Protein AF-A0A7Y9S1H2-F1 (afdb_monomer_lite)

Secondary structure (DSSP, 8-state):
-PPPEEEEETTTTEEEEESS---TT---EEEE--HHHHTS-EEEEE-TTS-EEEEEEESHHHHS-GGGTS-TT--

InterPro domains:
  IPR019270 Putative hypoxanthine phosphoribosyltransferase [PF10049] (5-61)

pLDDT: mean 90.98, std 13.77, range [35.88, 98.5]

Foldseek 3Di:
DADWDKDADPVQLKIKIFSHDDDPQQQPDKDWDPCVVLVFTKIFTAGPVRDTGMIMGGNCVPNDDVVSNDPPPDD

Radius of gyration: 12.8 Å; chains: 1; bounding box: 31×31×36 Å

Organism: NCBI:txid634462

Sequence (75 aa):
MSDIRVSYDESANAAYIELTDIGAGDSAQMYACDPVAVGGMINLDFNSEGRLIGIEVLDARRMLPVELLRPDGAQ

Structure (mmCIF, N/CA/C/O backbone):
data_AF-A0A7Y9S1H2-F1
#
_entry.id   AF-A0A7Y9S1H2-F1
#
loop_
_atom_site.group_PDB
_atom_site.id
_atom_site.type_symbol
_atom_site.label_atom_id
_atom_site.label_alt_id
_atom_site.label_comp_id
_atom_site.label_asym_id
_atom_site.label_entity_id
_atom_site.label_seq_id
_atom_site.pdbx_PDB_ins_code
_atom_site.Cartn_x
_atom_site.Cartn_y
_atom_site.Cartn_z
_atom_site.occupancy
_atom_site.B_iso_or_equiv
_atom_site.auth_seq_id
_atom_site.auth_comp_id
_atom_site.auth_asym_id
_atom_site.auth_atom_id
_atom_site.pdbx_PDB_model_num
ATOM 1 N N . MET A 1 1 ? -20.406 7.240 -0.665 1.00 48.94 1 MET A N 1
ATOM 2 C CA . MET A 1 1 ? -19.590 6.236 -1.371 1.00 48.94 1 MET A CA 1
ATOM 3 C C . MET A 1 1 ? -18.208 6.364 -0.777 1.00 48.94 1 MET A C 1
ATOM 5 O O . MET A 1 1 ? -17.798 7.496 -0.569 1.00 48.94 1 MET A O 1
ATOM 9 N N . SER A 1 2 ? -17.579 5.267 -0.371 1.00 57.19 2 SER A N 1
ATOM 10 C CA . SER A 1 2 ? -16.167 5.308 0.010 1.00 57.19 2 SER A CA 1
ATOM 11 C C . SER A 1 2 ? -15.381 5.499 -1.282 1.00 57.19 2 SER A C 1
ATOM 13 O O . SER A 1 2 ? -15.497 4.663 -2.180 1.00 57.19 2 SER A O 1
ATOM 15 N N . ASP A 1 3 ? -14.667 6.611 -1.404 1.00 80.38 3 ASP A N 1
ATOM 16 C CA . ASP A 1 3 ? -13.773 6.822 -2.534 1.00 80.38 3 ASP A CA 1
ATOM 17 C C . ASP A 1 3 ? -12.511 5.993 -2.282 1.00 80.38 3 ASP A C 1
ATOM 19 O O . ASP A 1 3 ? -11.871 6.115 -1.239 1.00 80.38 3 ASP A O 1
ATOM 23 N N . ILE A 1 4 ? -12.195 5.090 -3.211 1.00 90.06 4 ILE A N 1
ATOM 24 C CA . ILE A 1 4 ? -10.931 4.352 -3.188 1.00 90.06 4 ILE A CA 1
ATOM 25 C C . ILE A 1 4 ? -9.855 5.306 -3.685 1.00 90.06 4 ILE A C 1
ATOM 27 O O . ILE A 1 4 ? -9.993 5.877 -4.769 1.00 90.06 4 ILE A O 1
ATOM 31 N N . ARG A 1 5 ? -8.773 5.448 -2.921 1.00 92.19 5 ARG A N 1
ATOM 32 C CA . ARG A 1 5 ? -7.643 6.299 -3.288 1.00 92.19 5 ARG A CA 1
ATOM 33 C C . ARG A 1 5 ? -6.405 5.454 -3.507 1.00 92.19 5 ARG A C 1
ATOM 35 O O . ARG A 1 5 ? -6.076 4.601 -2.691 1.00 92.19 5 ARG A O 1
ATOM 42 N N . VAL A 1 6 ? -5.685 5.731 -4.588 1.00 94.00 6 VAL A N 1
ATOM 43 C CA . VAL A 1 6 ? -4.360 5.156 -4.818 1.00 94.00 6 VAL A CA 1
ATOM 44 C C . VAL A 1 6 ? -3.316 6.249 -4.659 1.00 94.00 6 VAL A C 1
ATOM 46 O O . VAL A 1 6 ? -3.433 7.332 -5.232 1.00 94.00 6 VAL A O 1
ATOM 49 N N . SER A 1 7 ? -2.295 5.970 -3.862 1.00 93.94 7 SER A N 1
ATOM 50 C CA . SER A 1 7 ? -1.078 6.768 -3.788 1.00 93.94 7 SER A CA 1
ATOM 51 C C . SER A 1 7 ? 0.091 5.939 -4.301 1.00 93.94 7 SER A C 1
ATOM 53 O O . SER A 1 7 ? 0.160 4.734 -4.072 1.00 93.94 7 SER A O 1
ATOM 55 N N . TYR A 1 8 ? 0.997 6.575 -5.037 1.00 96.00 8 TYR A N 1
ATOM 56 C CA . TYR A 1 8 ? 2.176 5.927 -5.595 1.00 96.00 8 TYR A CA 1
ATOM 57 C C . TYR A 1 8 ? 3.414 6.771 -5.291 1.00 96.00 8 TYR A C 1
ATOM 59 O O . TYR A 1 8 ? 3.490 7.937 -5.680 1.00 96.00 8 TYR A O 1
ATOM 67 N N . ASP A 1 9 ? 4.378 6.176 -4.591 1.00 95.81 9 ASP A N 1
ATOM 68 C CA . ASP A 1 9 ? 5.711 6.726 -4.378 1.00 95.81 9 ASP A CA 1
ATOM 69 C C . ASP A 1 9 ? 6.655 6.173 -5.449 1.00 95.81 9 ASP A C 1
ATOM 71 O O . ASP A 1 9 ? 7.086 5.013 -5.424 1.00 95.81 9 ASP A O 1
ATOM 75 N N . GLU A 1 10 ? 6.992 7.034 -6.406 1.00 95.12 10 GLU A N 1
ATOM 76 C CA . GLU A 1 10 ? 7.863 6.677 -7.516 1.00 95.12 10 GLU A CA 1
ATOM 77 C C . GLU A 1 10 ? 9.293 6.324 -7.076 1.00 95.12 10 GLU A C 1
ATOM 79 O O . GLU A 1 10 ? 9.940 5.468 -7.697 1.00 95.12 10 GLU A O 1
ATOM 84 N N . SER A 1 11 ? 9.779 6.965 -6.009 1.00 96.44 11 SER A N 1
ATOM 85 C CA . SER A 1 11 ? 11.135 6.783 -5.490 1.00 96.44 11 SER A CA 1
ATOM 86 C C . SER A 1 11 ? 11.295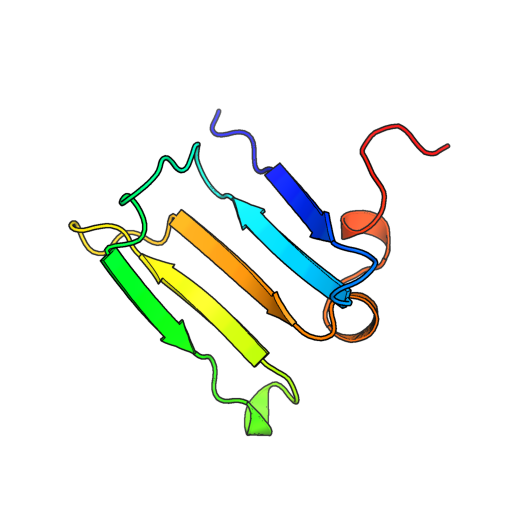 5.435 -4.790 1.00 96.44 11 SER A C 1
ATOM 88 O O . SER A 1 11 ? 12.294 4.748 -5.000 1.00 96.44 11 SER A O 1
ATOM 90 N N . ALA A 1 12 ? 10.277 5.026 -4.029 1.00 96.69 12 ALA A N 1
ATOM 91 C CA . ALA A 1 12 ? 10.219 3.727 -3.371 1.00 96.69 12 ALA A CA 1
ATOM 92 C C . ALA A 1 12 ? 9.738 2.602 -4.306 1.00 96.69 12 ALA A C 1
ATOM 94 O O . ALA A 1 12 ? 9.899 1.428 -3.975 1.00 96.69 12 ALA A O 1
ATOM 95 N N . ASN A 1 13 ? 9.158 2.940 -5.469 1.00 97.12 13 ASN A N 1
ATOM 96 C CA . ASN A 1 13 ? 8.427 2.002 -6.328 1.00 97.12 13 ASN A CA 1
ATOM 97 C C . ASN A 1 13 ? 7.370 1.228 -5.517 1.00 97.12 13 ASN A C 1
ATOM 99 O O . ASN A 1 13 ? 7.293 -0.002 -5.572 1.00 97.12 13 ASN A O 1
ATOM 103 N N . ALA A 1 14 ? 6.590 1.965 -4.729 1.00 97.88 14 ALA A N 1
ATOM 104 C CA . ALA A 1 14 ? 5.603 1.430 -3.802 1.00 97.88 14 ALA A CA 1
ATOM 105 C C . ALA A 1 14 ? 4.283 2.183 -3.953 1.00 97.88 14 ALA A C 1
ATOM 107 O O . ALA A 1 14 ? 4.278 3.392 -4.174 1.00 97.88 14 ALA A O 1
ATOM 108 N N . ALA A 1 15 ? 3.166 1.474 -3.844 1.00 97.62 15 ALA A N 1
ATOM 109 C CA . ALA A 1 15 ? 1.839 2.061 -3.907 1.00 97.62 15 ALA A CA 1
ATOM 110 C C . ALA A 1 15 ? 1.006 1.640 -2.702 1.00 97.62 15 ALA A C 1
ATOM 112 O O . ALA A 1 15 ? 1.152 0.527 -2.197 1.00 97.62 15 ALA A O 1
ATOM 113 N N . TYR A 1 16 ? 0.107 2.522 -2.288 1.00 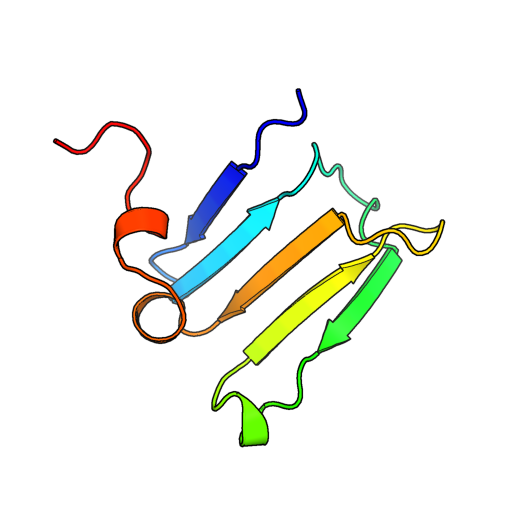96.75 16 TYR A N 1
ATOM 114 C CA . TYR A 1 16 ? -0.865 2.252 -1.247 1.00 96.75 16 TYR A CA 1
ATOM 115 C C . TYR A 1 16 ? -2.276 2.505 -1.773 1.00 96.75 16 TYR A C 1
ATOM 117 O O . TYR A 1 16 ? -2.556 3.565 -2.336 1.00 96.75 16 TYR A O 1
ATOM 125 N N . ILE A 1 17 ? -3.154 1.519 -1.602 1.00 95.94 17 ILE A N 1
ATOM 126 C CA . ILE A 1 17 ? -4.563 1.570 -1.995 1.00 95.94 17 ILE A CA 1
ATOM 127 C C . ILE A 1 17 ? -5.392 1.696 -0.718 1.00 95.94 17 ILE A C 1
ATOM 129 O O . ILE A 1 17 ? -5.523 0.734 0.035 1.00 95.94 17 ILE A O 1
ATOM 133 N N . GLU A 1 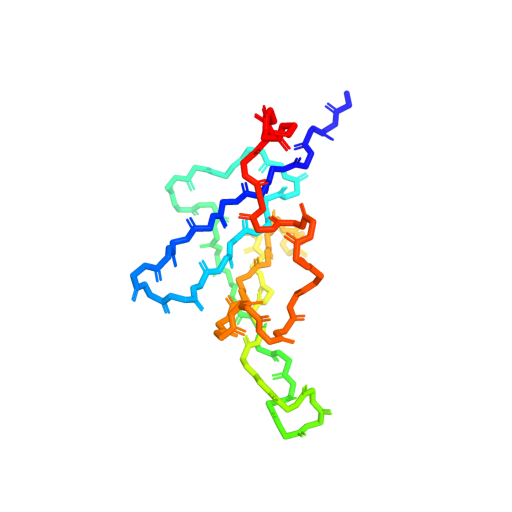18 ? -5.955 2.873 -0.481 1.00 95.31 18 GLU A N 1
ATOM 134 C CA . GLU A 1 18 ? -6.844 3.164 0.643 1.00 95.31 18 GLU A CA 1
ATOM 135 C C . GLU A 1 18 ? -8.286 2.807 0.254 1.00 95.31 18 GLU A C 1
ATOM 137 O O . GLU A 1 18 ? -8.801 3.266 -0.768 1.00 95.31 18 GLU A O 1
ATOM 142 N N . LEU A 1 19 ? -8.951 1.972 1.060 1.00 94.75 19 LEU A N 1
ATOM 143 C CA . LEU A 1 19 ? -10.352 1.566 0.851 1.00 94.75 19 LEU A CA 1
ATOM 144 C C . LEU A 1 19 ? -11.349 2.472 1.598 1.00 94.75 19 LEU A C 1
ATOM 146 O O . LEU A 1 19 ? -12.567 2.359 1.431 1.00 94.75 19 LEU A O 1
ATOM 150 N N . THR A 1 20 ? -10.821 3.331 2.461 1.00 91.81 20 THR A N 1
ATOM 151 C CA . THR A 1 20 ? -11.494 4.331 3.290 1.00 91.81 20 THR A CA 1
ATOM 152 C C . THR A 1 20 ? -10.457 5.388 3.664 1.00 91.81 20 THR A C 1
ATOM 154 O O . THR A 1 20 ? -9.269 5.121 3.528 1.00 91.81 20 THR A O 1
ATOM 157 N N . ASP A 1 21 ? -10.866 6.540 4.190 1.00 90.06 21 ASP A N 1
ATOM 158 C CA . ASP A 1 21 ? -9.913 7.478 4.792 1.00 90.06 21 ASP A CA 1
ATOM 159 C C . ASP A 1 21 ? -9.162 6.794 5.948 1.00 90.06 21 ASP A C 1
ATOM 161 O O . ASP A 1 21 ? -9.798 6.292 6.881 1.00 90.06 21 ASP A O 1
ATOM 165 N N . ILE A 1 22 ? -7.827 6.764 5.872 1.00 88.62 22 ILE A N 1
ATOM 166 C CA . ILE A 1 22 ? -6.949 6.161 6.884 1.00 88.62 22 ILE A CA 1
ATOM 167 C C . ILE A 1 22 ? -6.144 7.261 7.582 1.00 88.62 22 ILE A C 1
ATOM 169 O O . ILE A 1 22 ? -5.331 7.956 6.974 1.00 88.62 22 ILE A O 1
ATOM 173 N N . GLY A 1 23 ? -6.359 7.416 8.884 1.00 88.50 23 GLY A N 1
ATOM 174 C CA . GLY A 1 23 ? -5.589 8.284 9.763 1.00 88.50 23 GLY A CA 1
ATOM 175 C C . GLY A 1 23 ? -4.392 7.589 10.417 1.00 88.50 23 GLY A C 1
ATOM 176 O O . GLY A 1 23 ? -4.204 6.371 10.365 1.00 88.50 23 GLY A O 1
ATOM 177 N N . ALA A 1 24 ? -3.561 8.384 11.092 1.00 86.12 24 ALA A N 1
ATOM 178 C CA . ALA A 1 24 ? -2.437 7.860 11.860 1.00 86.12 24 ALA A CA 1
ATOM 179 C C . ALA A 1 24 ? -2.928 6.941 12.994 1.00 86.12 24 ALA A C 1
ATOM 181 O O . ALA A 1 24 ? -3.651 7.382 13.886 1.00 86.12 24 ALA A O 1
ATOM 182 N N . GLY A 1 25 ? -2.480 5.683 12.980 1.00 88.62 25 GLY A N 1
ATOM 183 C CA . GLY A 1 25 ? -2.858 4.670 13.971 1.00 88.62 25 GLY A CA 1
ATOM 184 C C . GLY A 1 25 ? -4.080 3.826 13.599 1.00 88.62 25 GLY A C 1
ATOM 185 O O . GLY A 1 25 ? -4.438 2.942 14.375 1.00 88.62 25 GLY A O 1
ATOM 186 N N . ASP A 1 26 ? -4.684 4.048 12.428 1.00 91.94 26 ASP A N 1
ATOM 187 C CA . ASP A 1 26 ? -5.843 3.266 11.986 1.00 91.94 26 ASP A CA 1
ATOM 188 C C . ASP A 1 26 ? -5.461 1.864 11.494 1.00 91.94 26 ASP A C 1
ATOM 190 O O . ASP A 1 26 ? -6.251 0.937 11.668 1.00 91.94 26 ASP A O 1
ATOM 194 N N . SER A 1 27 ? -4.251 1.672 10.944 1.00 94.75 27 SER A N 1
ATOM 195 C CA . SER A 1 27 ? -3.705 0.324 10.719 1.00 94.75 27 SER A CA 1
ATOM 196 C C . SER A 1 27 ? -3.241 -0.263 12.048 1.00 94.75 27 SER A C 1
ATOM 198 O O . SER A 1 27 ? -2.261 0.182 12.650 1.00 94.75 27 SER A O 1
ATOM 200 N N . ALA A 1 28 ? -3.988 -1.258 12.520 1.00 96.56 28 ALA A N 1
ATOM 201 C CA . ALA A 1 28 ? -3.722 -1.965 13.761 1.00 96.56 28 ALA A CA 1
ATOM 202 C C . ALA A 1 28 ? -2.996 -3.291 13.523 1.00 96.56 28 ALA A C 1
ATOM 204 O O . ALA A 1 28 ? -2.261 -3.738 14.403 1.00 96.56 28 ALA A O 1
ATOM 205 N N . GLN A 1 29 ? -3.231 -3.947 12.384 1.00 97.44 29 GLN A N 1
ATOM 206 C CA . GLN A 1 29 ? -2.640 -5.235 12.021 1.00 97.44 29 GLN A CA 1
ATOM 207 C C . GLN A 1 29 ? -2.310 -5.266 10.531 1.00 97.44 29 GLN A C 1
ATOM 209 O O . GLN A 1 29 ? -3.100 -4.798 9.718 1.00 97.44 29 GLN A O 1
ATOM 214 N N . MET A 1 30 ? -1.190 -5.895 10.185 1.00 97.12 30 MET A N 1
ATOM 215 C CA . MET A 1 30 ? -0.745 -6.059 8.805 1.00 97.12 30 MET A CA 1
ATOM 216 C C . MET A 1 30 ? -0.491 -7.538 8.516 1.00 97.12 30 MET A C 1
ATOM 218 O O . MET A 1 30 ? 0.228 -8.205 9.265 1.00 97.12 30 MET A O 1
ATOM 222 N N . TYR A 1 31 ? -1.048 -8.044 7.418 1.00 98.25 31 TYR A N 1
ATOM 223 C CA . TYR A 1 31 ? -0.819 -9.412 6.955 1.00 98.25 31 TYR A CA 1
ATOM 224 C C . TYR A 1 31 ? -0.269 -9.415 5.535 1.00 98.25 31 TYR A C 1
ATOM 226 O O . TYR A 1 31 ? -0.883 -8.870 4.623 1.00 98.25 31 TYR A O 1
ATOM 234 N N . ALA A 1 32 ? 0.869 -10.074 5.338 1.00 97.75 32 ALA A N 1
ATOM 235 C CA . ALA A 1 32 ? 1.444 -10.249 4.014 1.00 97.75 32 ALA A CA 1
ATOM 236 C C . ALA A 1 32 ? 0.759 -11.401 3.263 1.00 97.75 32 ALA A C 1
ATOM 238 O O . ALA A 1 32 ? 0.523 -12.475 3.828 1.00 97.75 32 ALA A O 1
ATOM 239 N N . CYS A 1 33 ? 0.500 -11.209 1.970 1.00 98.12 33 CYS A N 1
ATOM 240 C CA . CYS A 1 33 ? 0.320 -12.325 1.045 1.00 98.12 33 CYS A CA 1
ATOM 241 C C . CYS A 1 33 ? 1.589 -13.195 1.020 1.00 98.12 33 CYS A C 1
ATOM 243 O O . CYS A 1 33 ? 2.686 -12.701 1.279 1.00 98.12 33 CYS A O 1
ATOM 245 N N . ASP A 1 34 ? 1.461 -14.476 0.656 1.00 97.88 34 ASP A N 1
ATOM 246 C CA . ASP A 1 34 ? 2.632 -15.336 0.440 1.00 97.88 34 ASP A CA 1
ATOM 247 C C . ASP A 1 34 ? 3.498 -14.752 -0.691 1.00 97.88 34 ASP A C 1
ATOM 249 O O . ASP A 1 34 ? 3.064 -14.762 -1.850 1.00 97.88 34 ASP A O 1
ATOM 253 N N . PRO A 1 35 ? 4.721 -14.274 -0.390 1.00 95.56 35 PRO A N 1
ATOM 254 C CA . PRO A 1 35 ? 5.525 -13.550 -1.360 1.00 95.56 35 PRO A CA 1
ATOM 255 C C . PRO A 1 35 ? 6.056 -14.439 -2.487 1.00 95.56 35 PRO A C 1
ATOM 257 O O . PRO A 1 35 ? 6.371 -13.933 -3.565 1.00 95.56 35 PRO A O 1
ATOM 260 N N . VAL A 1 36 ? 6.146 -15.756 -2.271 1.00 96.75 36 VAL A N 1
ATOM 261 C CA . VAL A 1 36 ? 6.562 -16.718 -3.297 1.00 96.75 36 VAL A CA 1
ATOM 262 C C . VAL A 1 36 ? 5.408 -16.981 -4.255 1.00 96.75 36 VAL A C 1
ATOM 264 O O . VAL A 1 36 ? 5.606 -16.957 -5.467 1.00 96.75 36 VAL A O 1
ATOM 267 N N . ALA A 1 37 ? 4.201 -17.189 -3.727 1.00 97.62 37 ALA A N 1
ATOM 268 C CA . ALA A 1 37 ? 3.027 -17.47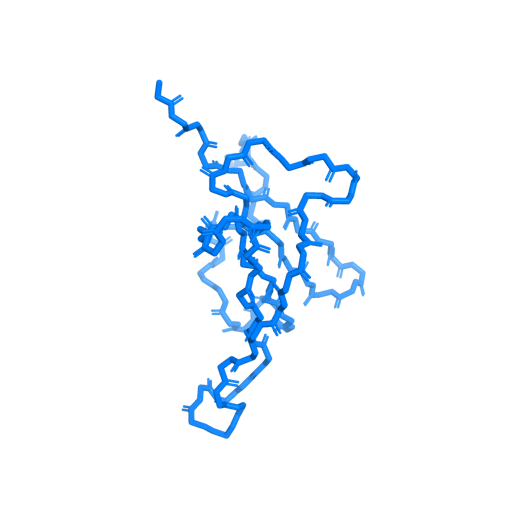5 -4.547 1.00 97.62 37 ALA A CA 1
ATOM 269 C C . ALA A 1 37 ? 2.604 -16.274 -5.406 1.00 97.62 37 ALA A C 1
ATOM 271 O O . ALA A 1 37 ? 2.259 -16.448 -6.574 1.00 97.62 37 ALA A O 1
ATOM 272 N N . VAL A 1 38 ? 2.648 -15.059 -4.848 1.00 95.56 38 VAL A N 1
ATOM 273 C CA . VAL A 1 38 ? 2.293 -13.830 -5.585 1.00 95.56 38 VAL A CA 1
ATOM 274 C C . VAL A 1 38 ? 3.477 -13.232 -6.346 1.00 95.56 38 VAL A C 1
ATOM 276 O O . VAL A 1 38 ? 3.295 -12.349 -7.180 1.00 95.56 38 VAL A O 1
ATOM 279 N N . GLY A 1 39 ? 4.696 -13.707 -6.074 1.00 95.94 39 GLY A N 1
ATOM 280 C CA . GLY A 1 39 ? 5.918 -13.212 -6.695 1.00 95.94 39 GLY A CA 1
ATOM 281 C C . GLY A 1 39 ? 6.213 -11.751 -6.355 1.00 95.94 39 GLY A C 1
ATOM 282 O O . GLY A 1 39 ? 6.640 -11.007 -7.233 1.00 95.94 39 GLY A O 1
ATOM 283 N N . GLY A 1 40 ? 5.959 -11.305 -5.124 1.00 95.31 40 GLY A N 1
ATOM 284 C CA . GLY A 1 40 ? 6.139 -9.914 -4.689 1.00 95.31 40 GLY A CA 1
ATOM 285 C C . GLY A 1 40 ? 5.663 -9.676 -3.256 1.00 95.31 40 GLY A C 1
ATOM 286 O O . GLY A 1 40 ? 5.194 -10.600 -2.602 1.00 95.31 40 GLY A O 1
ATOM 287 N N . MET A 1 41 ? 5.783 -8.445 -2.756 1.00 97.75 41 MET A N 1
ATOM 288 C CA . MET A 1 41 ? 5.299 -8.085 -1.418 1.00 97.75 41 MET A CA 1
ATOM 289 C C . MET A 1 41 ? 4.007 -7.278 -1.533 1.00 97.75 41 MET A C 1
ATOM 291 O O . MET A 1 41 ? 4.007 -6.174 -2.079 1.00 97.75 41 MET A O 1
ATOM 295 N N . ILE A 1 42 ? 2.921 -7.861 -1.027 1.00 98.50 42 ILE A N 1
ATOM 296 C CA . ILE A 1 42 ? 1.610 -7.228 -0.887 1.00 98.50 42 ILE A CA 1
ATOM 297 C C . ILE A 1 42 ? 1.197 -7.395 0.570 1.00 98.50 42 ILE A C 1
ATOM 299 O O . ILE A 1 42 ? 1.109 -8.529 1.050 1.00 98.50 42 ILE A O 1
ATOM 303 N N . ASN A 1 43 ? 0.942 -6.284 1.249 1.00 98.44 43 ASN A N 1
ATOM 304 C CA . ASN A 1 43 ? 0.508 -6.262 2.635 1.00 98.44 43 ASN A CA 1
ATOM 305 C C . ASN A 1 43 ? -0.935 -5.759 2.727 1.00 98.44 43 ASN A C 1
ATOM 307 O O . ASN A 1 43 ? -1.320 -4.793 2.074 1.00 98.44 43 ASN A O 1
ATOM 311 N N . LEU A 1 44 ? -1.735 -6.441 3.536 1.00 98.50 44 LEU A N 1
ATOM 312 C CA . LEU A 1 44 ? -3.124 -6.119 3.825 1.00 98.50 44 LEU A CA 1
ATOM 313 C C . LEU A 1 44 ? -3.200 -5.464 5.200 1.00 98.50 44 LEU A C 1
ATOM 315 O O . LEU A 1 44 ? -2.840 -6.100 6.194 1.00 98.50 44 LEU A O 1
ATOM 319 N N . ASP A 1 45 ? -3.697 -4.233 5.255 1.00 97.88 45 ASP A N 1
ATOM 320 C CA . ASP A 1 45 ? -3.832 -3.472 6.493 1.00 97.88 45 ASP A CA 1
ATOM 321 C C . ASP A 1 45 ? -5.248 -3.547 7.046 1.00 97.88 45 ASP A C 1
ATOM 323 O O . ASP A 1 45 ? -6.234 -3.269 6.356 1.00 97.88 45 ASP A O 1
ATOM 327 N N . PHE A 1 46 ? -5.342 -3.885 8.327 1.00 97.94 46 PHE A N 1
ATOM 328 C CA . PHE A 1 46 ? -6.589 -4.044 9.053 1.00 97.94 46 PHE A CA 1
ATOM 329 C C . PHE A 1 46 ? -6.663 -3.076 10.224 1.00 97.94 46 PHE A C 1
ATOM 331 O O . PHE A 1 46 ? -5.691 -2.877 10.955 1.00 97.94 46 PHE A O 1
ATOM 338 N N . ASN A 1 47 ? -7.854 -2.529 10.448 1.00 97.06 47 ASN A N 1
ATOM 339 C CA . ASN A 1 47 ? -8.122 -1.726 11.632 1.00 97.06 47 ASN A CA 1
ATOM 340 C C . ASN A 1 47 ? -8.305 -2.586 12.892 1.00 97.06 47 ASN A C 1
ATOM 342 O O . ASN A 1 47 ? -8.309 -3.818 12.846 1.00 97.06 47 ASN A O 1
ATOM 346 N N . SER A 1 48 ? -8.481 -1.931 14.040 1.00 96.94 48 SER A N 1
ATOM 347 C CA . SER A 1 48 ? -8.652 -2.594 15.342 1.00 96.94 48 SER A CA 1
ATOM 348 C C . SER A 1 48 ? -9.904 -3.476 15.442 1.00 96.94 48 SER A C 1
ATOM 350 O O . SER A 1 48 ? -9.965 -4.353 16.302 1.00 96.94 48 SER A O 1
ATOM 352 N N . GLU A 1 49 ? -10.882 -3.292 14.550 1.00 96.75 49 GLU A N 1
ATOM 353 C CA . GLU A 1 49 ? -12.069 -4.145 14.433 1.00 96.75 49 GLU A CA 1
ATOM 354 C C . GLU A 1 49 ? -11.858 -5.345 13.492 1.00 96.75 49 GLU A C 1
ATOM 356 O O . GLU A 1 49 ? -12.780 -6.131 13.279 1.00 96.75 49 GLU A O 1
ATOM 361 N N . GLY A 1 50 ? -10.667 -5.492 12.903 1.00 96.38 50 GLY A N 1
ATOM 362 C CA . GLY A 1 50 ? -10.359 -6.553 11.946 1.0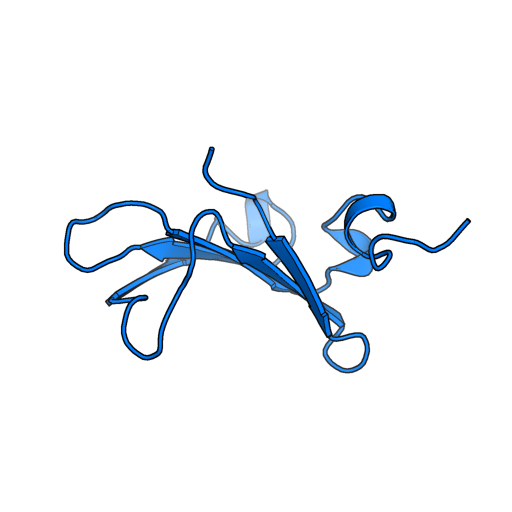0 96.38 50 GLY A CA 1
ATOM 363 C C . GLY A 1 50 ? -10.955 -6.322 10.556 1.00 96.38 50 GLY A C 1
ATOM 364 O O . GLY A 1 50 ? -11.144 -7.279 9.806 1.00 96.38 50 GLY A O 1
ATOM 365 N N . ARG A 1 51 ? -11.268 -5.072 10.189 1.00 96.62 51 ARG A N 1
ATOM 366 C CA . ARG A 1 51 ? -11.722 -4.718 8.834 1.00 96.62 51 ARG A CA 1
ATOM 367 C C . ARG A 1 51 ? -10.532 -4.317 7.975 1.00 96.62 51 ARG A C 1
ATOM 369 O O . ARG A 1 51 ? -9.703 -3.536 8.431 1.00 96.62 51 ARG A O 1
ATOM 376 N N . LEU A 1 52 ? -10.482 -4.812 6.740 1.00 97.19 52 LEU A N 1
ATOM 377 C CA . LEU A 1 52 ? -9.493 -4.390 5.749 1.00 97.19 52 LEU A CA 1
ATOM 378 C C . LEU A 1 52 ? -9.730 -2.917 5.397 1.00 97.19 52 LEU A C 1
ATOM 380 O O . LEU A 1 52 ? -10.837 -2.552 4.998 1.00 97.19 52 LEU A O 1
ATOM 384 N N . ILE A 1 53 ? -8.698 -2.096 5.547 1.00 96.88 53 ILE A N 1
ATOM 385 C CA . ILE A 1 53 ? -8.753 -0.651 5.301 1.00 96.88 53 ILE A CA 1
ATOM 386 C C . ILE A 1 53 ? -7.798 -0.205 4.199 1.00 96.88 53 ILE A C 1
ATOM 388 O O . ILE A 1 53 ? -8.080 0.796 3.546 1.00 96.88 53 ILE A O 1
ATOM 392 N N . GLY A 1 54 ? -6.732 -0.963 3.930 1.00 96.94 54 GLY A N 1
ATOM 393 C CA . GLY A 1 54 ? -5.783 -0.620 2.881 1.00 96.94 54 GLY A CA 1
ATOM 394 C C . GLY A 1 54 ? -4.931 -1.788 2.400 1.00 96.94 54 GLY A C 1
ATOM 395 O O . GLY A 1 54 ? -4.959 -2.886 2.966 1.00 96.94 54 GLY A O 1
ATOM 396 N N . ILE A 1 55 ? -4.217 -1.548 1.302 1.00 98.25 55 ILE A N 1
ATOM 397 C CA . ILE A 1 55 ? -3.324 -2.513 0.657 1.00 98.25 55 ILE A CA 1
ATOM 398 C C . ILE A 1 55 ? -2.030 -1.795 0.275 1.00 98.25 55 ILE A C 1
ATOM 400 O O . ILE A 1 55 ? -2.052 -0.888 -0.557 1.00 98.25 55 ILE A O 1
ATOM 404 N N . GLU A 1 56 ? -0.905 -2.232 0.829 1.00 98.00 56 GLU A N 1
ATOM 405 C CA . GLU A 1 56 ? 0.428 -1.781 0.429 1.00 98.00 56 GLU A CA 1
ATOM 406 C C . GLU A 1 56 ? 1.022 -2.757 -0.591 1.00 98.00 56 GLU A C 1
ATOM 408 O O . GLU A 1 56 ? 1.002 -3.976 -0.402 1.00 98.00 56 GLU A O 1
ATOM 413 N N . VAL A 1 57 ? 1.572 -2.224 -1.680 1.00 98.50 57 VAL A N 1
ATOM 414 C CA . VAL A 1 57 ? 2.197 -3.001 -2.751 1.00 98.50 57 VAL A CA 1
ATOM 415 C C . VAL A 1 57 ? 3.591 -2.462 -3.029 1.00 98.50 57 VAL A C 1
ATOM 417 O O . VAL A 1 57 ? 3.750 -1.323 -3.469 1.00 98.50 57 VAL A O 1
ATOM 420 N N . LEU A 1 58 ? 4.607 -3.300 -2.824 1.00 97.81 58 LEU A N 1
ATOM 421 C CA . LEU A 1 58 ? 5.985 -2.990 -3.204 1.00 97.81 58 LEU A CA 1
ATOM 422 C C . LEU A 1 58 ? 6.287 -3.510 -4.608 1.00 97.81 58 LEU A C 1
ATOM 424 O O . LEU A 1 58 ? 5.659 -4.452 -5.090 1.00 97.81 58 LEU A O 1
ATOM 428 N N . ASP A 1 59 ? 7.278 -2.901 -5.256 1.00 97.06 59 ASP A N 1
ATOM 429 C CA . ASP A 1 59 ? 7.563 -3.120 -6.676 1.00 97.06 59 ASP A CA 1
ATOM 430 C C . ASP A 1 59 ? 6.329 -2.837 -7.561 1.00 97.06 59 ASP A C 1
ATOM 432 O O . ASP A 1 59 ? 5.957 -3.598 -8.460 1.00 97.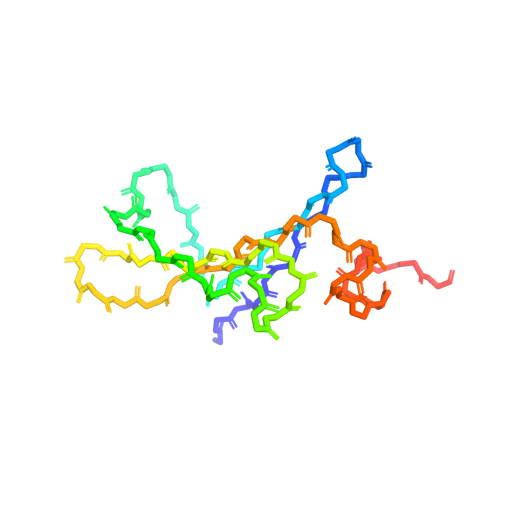06 59 ASP A O 1
ATOM 436 N N . ALA A 1 60 ? 5.660 -1.720 -7.260 1.00 97.19 60 ALA A N 1
ATOM 437 C CA . ALA A 1 60 ? 4.335 -1.373 -7.759 1.00 97.19 60 ALA A CA 1
ATOM 438 C C . ALA A 1 60 ? 4.253 -1.335 -9.292 1.00 97.19 60 ALA A C 1
ATOM 440 O O . ALA A 1 60 ? 3.276 -1.822 -9.854 1.00 97.19 60 ALA A O 1
ATOM 441 N N . ARG A 1 61 ? 5.300 -0.856 -9.984 1.00 96.25 61 ARG A N 1
ATOM 442 C CA . ARG A 1 61 ? 5.373 -0.853 -11.462 1.00 96.25 61 ARG A CA 1
ATOM 443 C C . ARG A 1 61 ? 5.195 -2.238 -12.091 1.00 96.25 61 ARG A C 1
ATOM 445 O O . ARG A 1 61 ? 4.744 -2.326 -13.229 1.00 96.25 61 ARG A O 1
ATOM 452 N N . ARG A 1 62 ? 5.591 -3.302 -11.387 1.00 96.75 62 ARG A N 1
ATOM 453 C CA . ARG A 1 62 ? 5.447 -4.688 -11.850 1.00 96.75 62 ARG A CA 1
ATOM 454 C C . ARG A 1 62 ? 4.173 -5.337 -11.318 1.00 96.75 62 ARG A C 1
ATOM 456 O O . ARG A 1 62 ? 3.564 -6.136 -12.023 1.00 96.75 62 ARG A O 1
ATOM 463 N N . MET A 1 63 ? 3.820 -5.040 -10.070 1.00 97.00 63 MET A N 1
ATOM 464 C CA . MET A 1 63 ? 2.746 -5.724 -9.348 1.00 97.00 63 MET A CA 1
ATOM 465 C C . MET A 1 63 ? 1.354 -5.147 -9.628 1.00 97.00 63 MET A C 1
ATOM 467 O O . MET A 1 63 ? 0.365 -5.850 -9.427 1.00 97.00 63 MET A O 1
ATOM 471 N N . LEU A 1 64 ? 1.259 -3.896 -10.091 1.00 96.19 64 LEU A N 1
ATOM 472 C CA . LEU A 1 64 ? -0.007 -3.217 -10.365 1.00 96.19 64 LEU A CA 1
ATOM 473 C C . LEU A 1 64 ? -0.165 -2.850 -11.848 1.00 96.19 64 LEU A C 1
ATOM 475 O O . LEU A 1 64 ? 0.822 -2.545 -12.521 1.00 96.19 64 LEU A O 1
ATOM 479 N N . PRO A 1 65 ? -1.411 -2.819 -12.360 1.00 95.19 65 PRO A N 1
ATOM 480 C CA . PRO A 1 65 ? -1.719 -2.174 -13.630 1.00 95.19 65 PRO A CA 1
ATOM 481 C C . PRO A 1 65 ? -1.233 -0.723 -13.637 1.00 95.19 65 PRO A C 1
ATOM 483 O O . PRO A 1 65 ? -1.429 0.015 -12.669 1.00 95.19 65 PRO A O 1
ATOM 486 N N . VAL A 1 66 ? -0.619 -0.300 -14.743 1.00 93.75 66 VAL A N 1
ATOM 487 C CA . VAL A 1 66 ? -0.014 1.036 -14.861 1.00 93.75 66 VAL A CA 1
ATOM 488 C C . VAL A 1 66 ? -1.043 2.156 -14.689 1.00 93.75 66 VAL A C 1
ATOM 490 O O . VAL A 1 66 ? -0.692 3.250 -14.261 1.00 93.75 66 VAL A O 1
ATOM 493 N N . GLU A 1 67 ? -2.313 1.886 -14.982 1.00 92.25 67 GLU A N 1
ATOM 494 C CA . GLU A 1 67 ? -3.429 2.816 -14.831 1.00 92.25 67 GLU A CA 1
ATOM 495 C C . GLU A 1 67 ? -3.649 3.227 -13.371 1.00 92.25 67 GLU A C 1
ATOM 497 O O . GLU A 1 67 ? -4.069 4.352 -13.134 1.00 92.25 67 GLU A O 1
ATOM 502 N N . LEU A 1 68 ? -3.307 2.366 -12.402 1.00 90.81 68 LEU A N 1
ATOM 503 C CA . LEU A 1 68 ? -3.394 2.684 -10.970 1.00 90.81 68 LEU A CA 1
ATOM 504 C C . LEU A 1 68 ? -2.222 3.538 -10.470 1.00 90.81 68 LEU A C 1
ATOM 506 O O . LEU A 1 68 ? -2.308 4.132 -9.403 1.00 90.81 68 LEU A O 1
ATOM 510 N N . LEU A 1 69 ? -1.116 3.585 -11.216 1.00 92.44 69 LEU A N 1
ATOM 511 C CA . LEU A 1 69 ? 0.082 4.348 -10.841 1.00 92.44 69 LEU A CA 1
ATOM 512 C C . LEU A 1 69 ? 0.085 5.755 -11.437 1.00 92.44 69 LEU A C 1
ATOM 514 O O . LEU A 1 69 ? 0.961 6.566 -11.131 1.00 92.44 69 LEU A O 1
ATOM 518 N N . ARG A 1 70 ? -0.869 6.040 -12.328 1.00 82.62 70 ARG A N 1
ATOM 519 C CA . ARG A 1 70 ? -1.041 7.367 -12.904 1.00 82.62 70 ARG A CA 1
ATOM 520 C C . ARG A 1 70 ? -1.864 8.207 -11.931 1.00 82.62 70 ARG A C 1
ATOM 522 O O . ARG A 1 70 ? -2.926 7.756 -11.515 1.00 82.62 70 ARG A O 1
ATOM 529 N N . PRO A 1 71 ? -1.419 9.421 -11.578 1.00 65.19 71 PRO A N 1
ATOM 530 C CA . PRO A 1 71 ? -2.270 10.335 -10.836 1.00 65.19 71 PRO A CA 1
ATOM 531 C C . PRO A 1 71 ? -3.524 10.641 -11.666 1.00 65.19 71 PRO A C 1
ATOM 533 O O . PRO A 1 71 ? -3.430 10.851 -12.882 1.00 65.19 71 PRO A O 1
ATOM 536 N N . ASP A 1 72 ? -4.683 10.673 -11.008 1.00 57.44 72 ASP A N 1
ATOM 537 C CA . ASP A 1 72 ? -5.944 11.076 -11.629 1.00 57.44 72 ASP A CA 1
ATOM 538 C C . ASP A 1 72 ? -5.757 12.425 -12.345 1.00 57.44 72 ASP A C 1
ATOM 540 O O . ASP A 1 72 ? -5.467 13.447 -11.722 1.00 57.44 72 ASP A O 1
ATOM 544 N N . GLY A 1 73 ? -5.877 12.417 -13.678 1.00 48.19 73 GLY A N 1
ATOM 545 C CA . GLY A 1 73 ? -5.742 13.610 -14.524 1.00 48.19 73 GLY A CA 1
ATOM 546 C C . GLY A 1 73 ? -4.610 13.600 -15.559 1.00 48.19 73 GLY A C 1
ATOM 547 O O . GLY A 1 73 ? -4.513 14.555 -16.330 1.00 48.19 73 GLY A O 1
ATOM 548 N N . ALA A 1 74 ? -3.786 12.552 -15.643 1.00 40.44 74 ALA A N 1
ATOM 549 C CA . ALA A 1 74 ? -2.832 12.400 -16.747 1.00 40.44 74 ALA A CA 1
ATOM 550 C C . ALA A 1 74 ? -3.526 11.845 -18.013 1.00 40.44 74 ALA A C 1
ATOM 552 O O . ALA A 1 74 ? -3.614 10.628 -18.195 1.00 40.44 74 ALA A O 1
ATOM 553 N N . GLN A 1 75 ? -4.044 12.750 -18.856 1.00 35.88 75 GLN A N 1
ATOM 554 C CA . GLN A 1 75 ? -4.366 12.472 -20.267 1.00 35.88 75 GLN A CA 1
ATOM 555 C C . GLN A 1 75 ? -3.092 12.356 -21.107 1.00 35.88 75 GLN A C 1
ATOM 557 O O . GLN A 1 75 ? -2.170 13.174 -20.882 1.00 35.88 75 GLN A O 1
#